Protein AF-A0A817LR38-F1 (afdb_monomer)

Mean predicted aligned error: 10.58 Å

Solvent-accessible surface area (backbone atoms only — not comparable to full-atom values): 4576 Å² total; per-residue (Å²): 137,84,82,80,77,79,88,65,68,49,74,47,79,40,84,42,69,50,73,70,40,48,52,49,52,51,53,58,59,68,67,65,49,95,43,58,44,80,46,79,45,54,90,62,93,53,84,80,76,44,89,71,74,74,87,71,81,85,54,89,85,76,70,82,86,128

Nearest PDB structures (foldseek):
  5uto-assembly2_B  TM=7.508E-01  e=1.056E+00  Staphylococcus aureus
  7scl-assembly2_B  TM=7.494E-01  e=1.711E+00  Staphylococcus aureus
  6zqe-assembly1_CJ  TM=4.347E-01  e=4.817E+00  Saccharomyces cerevisiae S288C

Sequence (66 aa):
MMTQASNEVTTVLIVGGGLGGLALAQLLLQASSPSLKVMLFERDVDEDVRDQGYYITLKPMSVEIS

Radius of gyration: 16.75 Å; Cα contacts (8 Å, |Δi|>4): 47; chains: 1; bounding box: 49×24×40 Å

Structure (mmCIF, N/CA/C/O backbone):
data_AF-A0A817LR38-F1
#
_entry.id   AF-A0A817LR38-F1
#
loop_
_atom_site.group_PDB
_atom_site.id
_atom_site.type_symbol
_atom_site.label_atom_id
_atom_site.label_alt_id
_atom_site.label_comp_id
_atom_site.label_asym_id
_atom_site.label_entity_id
_atom_site.label_seq_id
_atom_site.pdbx_PDB_ins_code
_atom_site.Cartn_x
_atom_site.Cartn_y
_atom_site.Cartn_z
_atom_site.occupancy
_atom_site.B_iso_or_equiv
_atom_site.auth_seq_id
_atom_site.auth_comp_id
_atom_site.auth_asym_id
_atom_site.auth_atom_id
_atom_site.pdbx_PDB_model_num
ATOM 1 N N . MET A 1 1 ? -32.418 0.720 29.710 1.00 43.59 1 MET A N 1
ATOM 2 C CA . MET A 1 1 ? -32.410 0.993 28.258 1.00 43.59 1 MET A CA 1
ATOM 3 C C . MET A 1 1 ? -30.978 0.762 27.795 1.00 43.59 1 MET A C 1
ATOM 5 O O . MET A 1 1 ? -30.114 1.526 28.194 1.00 43.59 1 MET A O 1
ATOM 9 N N . MET A 1 2 ? -30.688 -0.360 27.131 1.00 43.53 2 MET A N 1
ATOM 10 C CA . MET A 1 2 ? -29.348 -0.632 26.592 1.00 43.53 2 MET A CA 1
ATOM 11 C C . MET A 1 2 ? -29.279 -0.031 25.189 1.00 43.53 2 MET A C 1
ATOM 13 O O . MET A 1 2 ? -30.066 -0.403 24.324 1.00 43.53 2 MET A O 1
ATOM 17 N N . THR A 1 3 ? -28.381 0.924 24.979 1.00 54.28 3 THR A N 1
ATOM 18 C CA . THR A 1 3 ? -28.050 1.462 23.661 1.00 54.28 3 THR A CA 1
ATOM 19 C C . THR A 1 3 ? -27.224 0.423 22.904 1.00 54.28 3 THR A C 1
ATOM 21 O O . THR A 1 3 ? -26.091 0.130 23.278 1.00 54.28 3 THR A O 1
ATOM 24 N N . GLN A 1 4 ? -27.790 -0.167 21.848 1.00 55.72 4 GLN A N 1
ATOM 25 C CA . GLN A 1 4 ? -26.998 -0.899 20.860 1.00 55.72 4 GLN A CA 1
ATOM 26 C C . GLN A 1 4 ? -26.109 0.114 20.132 1.00 55.72 4 GLN A C 1
ATOM 28 O O . GLN A 1 4 ? -26.616 0.991 19.437 1.00 55.72 4 GLN A O 1
ATOM 33 N N . ALA A 1 5 ? -24.793 0.007 20.305 1.00 64.06 5 ALA A N 1
ATOM 34 C CA . ALA A 1 5 ? -23.854 0.666 19.411 1.00 64.06 5 ALA A CA 1
ATOM 35 C C . ALA A 1 5 ? -23.999 0.018 18.027 1.00 64.06 5 ALA A C 1
ATOM 37 O O . ALA A 1 5 ? -23.890 -1.203 17.894 1.00 64.06 5 ALA A O 1
ATOM 38 N N . SER A 1 6 ? -24.297 0.814 17.004 1.00 62.94 6 SER A N 1
ATOM 39 C CA . SER A 1 6 ? -24.256 0.360 15.619 1.00 62.94 6 SER A CA 1
ATOM 40 C C . SER A 1 6 ? -22.821 -0.052 15.289 1.00 62.94 6 SER A C 1
ATOM 42 O O . SER A 1 6 ? -21.918 0.784 15.308 1.00 62.94 6 SER A O 1
ATOM 44 N N . ASN A 1 7 ? -22.600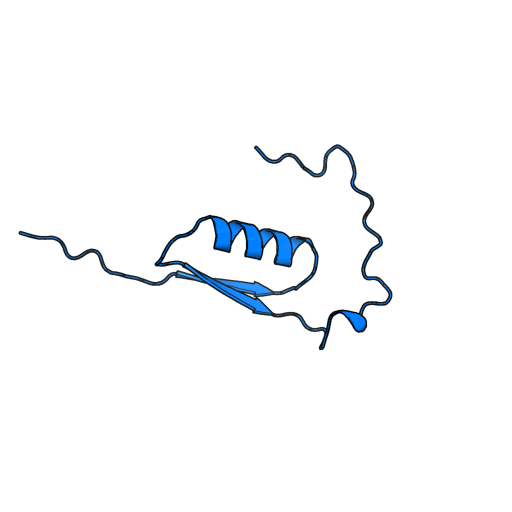 -1.335 14.996 1.00 69.69 7 ASN A N 1
ATOM 45 C CA . ASN A 1 7 ? -21.334 -1.830 14.447 1.00 69.69 7 ASN A CA 1
ATOM 46 C C . ASN A 1 7 ? -21.216 -1.391 12.979 1.00 69.69 7 ASN A C 1
ATOM 48 O O . ASN A 1 7 ? -21.291 -2.209 12.062 1.00 69.69 7 A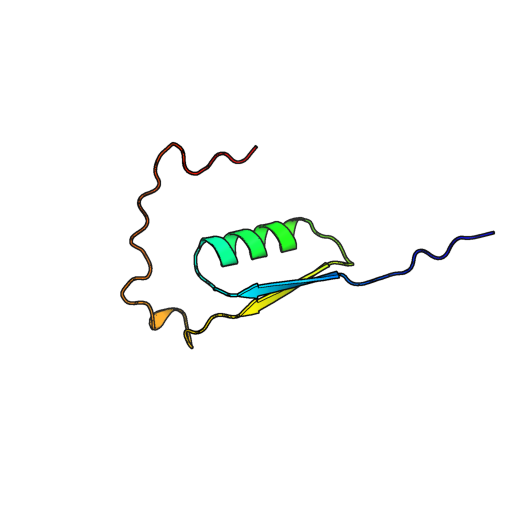SN A O 1
ATOM 52 N N . GLU A 1 8 ? -21.092 -0.086 12.744 1.00 81.50 8 GLU A N 1
ATOM 53 C CA . GLU A 1 8 ? -20.768 0.419 11.416 1.00 81.50 8 GLU A CA 1
ATOM 54 C C . GLU A 1 8 ? -19.295 0.153 11.129 1.00 81.50 8 GLU A C 1
ATOM 56 O O . GLU A 1 8 ? -18.410 0.555 11.882 1.00 81.50 8 GLU A O 1
ATOM 61 N N . VAL A 1 9 ? -19.046 -0.569 10.040 1.00 88.25 9 VAL A N 1
ATOM 62 C CA . VAL A 1 9 ? -17.699 -0.856 9.558 1.00 88.25 9 VAL A CA 1
ATOM 63 C C . VAL A 1 9 ? -17.274 0.274 8.628 1.00 88.25 9 VAL A C 1
ATOM 65 O O . VAL A 1 9 ? -17.807 0.418 7.527 1.00 88.25 9 VAL A O 1
ATOM 68 N N . THR A 1 10 ? -16.273 1.041 9.040 1.00 91.25 10 THR A N 1
ATOM 69 C CA . THR A 1 10 ? -15.629 2.051 8.200 1.00 91.25 10 THR A CA 1
ATOM 70 C C . THR A 1 10 ? -14.634 1.366 7.273 1.00 91.25 10 THR A C 1
ATOM 72 O O . THR A 1 10 ? -13.737 0.654 7.725 1.00 91.25 10 THR A O 1
ATOM 75 N N . THR A 1 11 ? -14.773 1.582 5.964 1.00 93.56 11 THR A N 1
ATOM 76 C CA . THR A 1 11 ? -13.834 1.055 4.964 1.00 93.56 11 THR A CA 1
ATOM 77 C C . THR A 1 11 ? -12.936 2.169 4.439 1.00 93.56 11 THR A C 1
ATOM 79 O O . THR A 1 11 ? -13.430 3.178 3.940 1.00 93.56 11 THR A O 1
ATOM 82 N N . VAL A 1 12 ? -11.621 1.968 4.513 1.00 94.25 12 VAL A N 1
ATOM 83 C CA . VAL A 1 12 ? -10.603 2.864 3.953 1.00 94.25 12 VAL A CA 1
ATOM 84 C C . VAL A 1 12 ? -10.026 2.229 2.694 1.00 94.25 12 VAL A C 1
ATOM 86 O O . VAL A 1 12 ? -9.498 1.117 2.738 1.00 94.25 12 VAL A O 1
ATOM 89 N N . LEU A 1 13 ? -10.127 2.947 1.576 1.00 96.75 13 LEU A N 1
ATOM 90 C CA . LEU A 1 13 ? -9.510 2.572 0.309 1.00 96.75 13 LEU A CA 1
ATOM 91 C C . LEU A 1 13 ? -8.220 3.372 0.121 1.00 96.75 13 LEU A C 1
ATOM 93 O O . LEU A 1 13 ? -8.243 4.602 0.120 1.00 96.75 13 LEU A O 1
ATOM 97 N N . ILE A 1 14 ? -7.109 2.668 -0.062 1.00 95.88 14 ILE A N 1
ATOM 98 C CA . ILE A 1 14 ? -5.792 3.234 -0.348 1.00 95.88 14 ILE A CA 1
ATOM 99 C C . ILE A 1 14 ? -5.480 2.951 -1.817 1.00 95.88 14 ILE A C 1
ATOM 101 O O . ILE A 1 14 ? -5.462 1.796 -2.238 1.00 95.88 14 ILE A O 1
ATOM 105 N N . VAL A 1 15 ? -5.244 4.003 -2.601 1.00 95.88 15 VAL A N 1
ATOM 106 C CA . VAL A 1 15 ? -4.866 3.900 -4.018 1.00 95.88 15 VAL A CA 1
ATOM 107 C C . VAL A 1 15 ? -3.385 4.250 -4.147 1.00 95.88 15 VAL A C 1
ATOM 109 O O . VAL A 1 15 ? -3.000 5.402 -3.956 1.00 95.88 15 VAL A O 1
ATOM 112 N N . GLY A 1 16 ? -2.568 3.244 -4.451 1.00 91.25 16 GLY A N 1
ATOM 113 C CA . GLY A 1 16 ? -1.108 3.299 -4.505 1.00 91.25 16 GLY A CA 1
ATOM 114 C C . GLY A 1 16 ? -0.459 2.427 -3.424 1.00 91.25 16 GLY A C 1
ATOM 115 O O . GLY A 1 16 ? -0.504 2.751 -2.241 1.00 91.25 16 GLY A O 1
ATOM 116 N N . GLY A 1 17 ? 0.205 1.354 -3.843 1.00 88.06 17 GLY A N 1
ATOM 117 C CA . GLY A 1 17 ? 1.017 0.427 -3.047 1.00 88.06 17 GLY A CA 1
ATOM 118 C C . GLY A 1 17 ? 2.505 0.789 -2.985 1.00 88.06 17 GLY A C 1
ATOM 119 O O . GLY A 1 17 ? 3.355 -0.078 -2.826 1.00 88.06 17 GLY A O 1
ATOM 120 N N . GLY A 1 18 ? 2.857 2.070 -3.133 1.00 86.25 18 GLY A N 1
ATOM 121 C CA . GLY A 1 18 ? 4.195 2.565 -2.777 1.00 86.25 18 GLY A CA 1
ATOM 122 C C . GLY A 1 18 ? 4.422 2.613 -1.261 1.00 86.25 18 GLY A C 1
ATOM 123 O O . GLY A 1 18 ? 3.510 2.345 -0.479 1.00 86.25 18 GLY A O 1
ATOM 124 N N . LEU A 1 19 ? 5.621 3.027 -0.830 1.00 86.31 19 LEU A N 1
ATOM 125 C CA . LEU A 1 19 ? 5.990 3.046 0.596 1.00 86.31 19 LEU A CA 1
ATOM 126 C C . LEU A 1 19 ? 4.981 3.784 1.484 1.00 86.31 19 LEU A C 1
ATOM 128 O O . LEU A 1 19 ? 4.6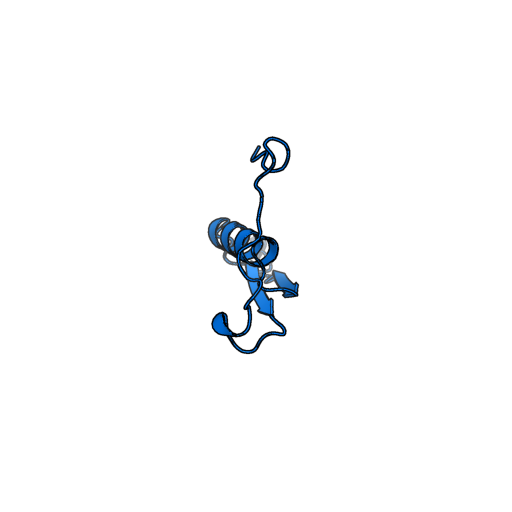40 3.283 2.547 1.00 86.31 19 LEU A O 1
ATOM 132 N N . GLY A 1 20 ? 4.481 4.945 1.052 1.00 88.06 20 GLY A N 1
ATOM 133 C CA . GLY A 1 20 ? 3.500 5.708 1.829 1.00 88.06 20 GLY A CA 1
ATOM 134 C C . GLY A 1 20 ? 2.166 4.974 2.002 1.00 88.06 20 GLY A C 1
ATOM 135 O O . GLY A 1 20 ? 1.606 4.969 3.095 1.00 88.06 20 GLY A O 1
ATOM 136 N N . GLY A 1 21 ? 1.681 4.312 0.949 1.00 92.06 21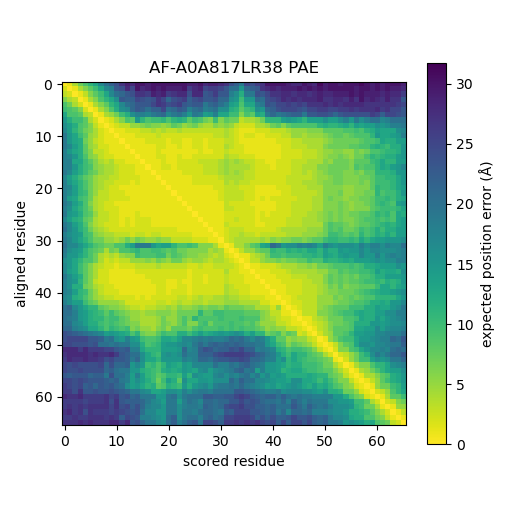 GLY A N 1
ATOM 137 C CA . GLY A 1 21 ? 0.431 3.552 0.995 1.00 92.06 21 GLY A CA 1
ATOM 138 C C . GLY A 1 21 ? 0.543 2.297 1.857 1.00 92.06 21 GLY A C 1
ATOM 139 O O . GLY A 1 21 ? -0.333 2.044 2.682 1.00 92.06 21 GLY A O 1
ATOM 140 N N . LEU A 1 22 ? 1.651 1.561 1.732 1.00 91.12 22 LEU A N 1
ATOM 141 C CA . LEU A 1 22 ? 1.934 0.391 2.569 1.00 91.12 22 LEU A CA 1
ATOM 142 C C . LEU A 1 22 ? 2.159 0.776 4.038 1.00 91.12 22 LEU A C 1
ATOM 144 O O . LEU A 1 22 ? 1.613 0.123 4.926 1.00 91.12 22 LEU A O 1
ATOM 148 N N . ALA A 1 23 ? 2.896 1.859 4.309 1.00 92.44 23 ALA A N 1
ATOM 149 C CA . ALA A 1 23 ? 3.098 2.363 5.667 1.00 92.44 23 ALA A CA 1
ATOM 150 C C . ALA A 1 23 ? 1.771 2.784 6.315 1.00 92.44 23 ALA A C 1
ATOM 152 O O . ALA A 1 23 ? 1.497 2.414 7.455 1.00 92.44 23 ALA A O 1
ATOM 153 N N . LEU A 1 24 ? 0.912 3.494 5.576 1.00 93.62 24 LEU A N 1
ATOM 154 C CA . LEU A 1 24 ? -0.420 3.856 6.055 1.00 93.62 24 LEU A CA 1
ATOM 155 C C . L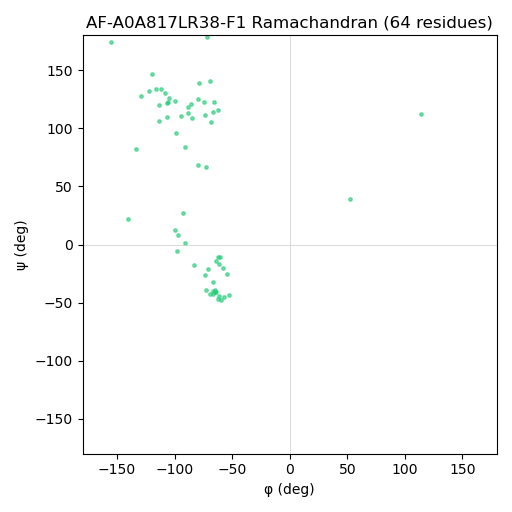EU A 1 24 ? -1.276 2.613 6.333 1.00 93.62 24 LEU A C 1
ATOM 157 O O . LEU A 1 24 ? -1.883 2.523 7.398 1.00 93.62 24 LEU A O 1
ATOM 161 N N . ALA A 1 25 ? -1.308 1.650 5.407 1.00 93.25 25 ALA A N 1
ATOM 162 C CA . ALA A 1 25 ? -2.057 0.409 5.585 1.00 93.25 25 ALA A CA 1
ATOM 163 C C . ALA A 1 25 ? -1.608 -0.339 6.850 1.00 93.25 25 ALA A C 1
ATOM 165 O O . ALA A 1 25 ? -2.448 -0.742 7.652 1.00 93.25 25 ALA A O 1
ATOM 166 N N . GLN A 1 26 ? -0.295 -0.452 7.067 1.00 93.12 26 GLN A N 1
ATOM 167 C CA . GLN A 1 26 ? 0.279 -1.086 8.252 1.00 93.12 26 GLN A CA 1
ATOM 168 C C . GLN A 1 26 ? -0.155 -0.384 9.546 1.00 93.12 26 GLN A C 1
ATOM 170 O O . GLN A 1 26 ? -0.592 -1.051 10.483 1.00 93.12 26 GLN A O 1
ATOM 175 N N . LEU A 1 27 ? -0.070 0.948 9.599 1.00 93.19 27 LEU A N 1
ATOM 176 C CA . LEU A 1 27 ? -0.458 1.721 10.783 1.00 93.19 27 LEU A CA 1
ATOM 177 C C . LEU A 1 27 ? -1.960 1.600 11.079 1.00 93.19 27 LEU A C 1
ATOM 179 O O . LEU A 1 27 ? -2.351 1.427 12.233 1.00 93.19 27 LEU A O 1
ATOM 183 N N . LEU A 1 28 ? -2.806 1.627 10.045 1.00 92.38 28 LEU A N 1
ATOM 184 C CA . LEU A 1 28 ? -4.253 1.445 10.192 1.00 92.38 28 LEU A CA 1
ATOM 185 C C . LEU A 1 28 ? -4.612 0.037 10.685 1.00 92.38 28 LEU A C 1
ATOM 187 O O . LEU A 1 28 ? -5.501 -0.107 11.523 1.00 92.38 28 LEU A O 1
ATOM 191 N N . LEU A 1 29 ? -3.909 -0.994 10.208 1.00 89.81 29 LEU A N 1
ATOM 192 C CA . LEU A 1 29 ? -4.085 -2.365 10.692 1.00 89.81 29 LEU A CA 1
ATOM 193 C C . LEU A 1 29 ? -3.623 -2.512 12.150 1.00 89.81 29 LEU A C 1
ATOM 195 O O . LEU A 1 29 ? -4.302 -3.162 12.943 1.00 89.81 29 LEU A O 1
ATOM 199 N N . GLN A 1 30 ? -2.514 -1.871 12.530 1.00 88.75 30 GLN A N 1
ATOM 200 C CA . GLN A 1 30 ? -2.006 -1.876 13.908 1.00 88.75 30 GLN A CA 1
ATOM 201 C C . GLN A 1 30 ? -2.918 -1.140 14.891 1.00 88.75 30 GLN A C 1
ATOM 203 O O . GLN A 1 30 ? -3.031 -1.568 16.041 1.00 88.75 30 GLN A O 1
ATOM 208 N N . ALA A 1 31 ? -3.622 -0.094 14.450 1.00 85.19 31 ALA A N 1
ATOM 209 C CA . ALA A 1 31 ? -4.611 0.611 15.268 1.00 85.19 31 ALA A CA 1
ATOM 210 C C . ALA A 1 31 ? -5.774 -0.294 15.744 1.00 85.19 31 ALA A C 1
ATOM 212 O O . ALA A 1 31 ? -6.526 0.104 16.631 1.00 85.19 31 ALA A O 1
ATOM 213 N N . SER A 1 32 ? -5.894 -1.519 15.204 1.00 65.81 32 SER A N 1
ATOM 214 C CA . SER A 1 32 ? -6.666 -2.643 15.761 1.00 65.81 32 SER A CA 1
ATOM 215 C C . SER A 1 32 ? -8.126 -2.321 16.111 1.00 65.81 32 SER A C 1
ATOM 217 O O . SER A 1 32 ? -8.654 -2.797 17.116 1.00 65.81 32 SER A O 1
ATOM 219 N N . SER A 1 33 ? -8.805 -1.523 15.281 1.00 81.19 33 SER A N 1
ATOM 220 C CA . SER A 1 33 ? -10.241 -1.284 15.438 1.00 81.19 33 SER A CA 1
ATOM 221 C C . SER A 1 33 ? -11.039 -2.385 14.726 1.00 81.19 33 SER A C 1
ATOM 223 O O . SER A 1 33 ? -10.917 -2.518 13.507 1.00 81.19 33 SER A O 1
ATOM 225 N N . PRO A 1 34 ? -11.893 -3.155 15.429 1.00 80.31 34 PRO A N 1
ATOM 226 C CA . PRO A 1 34 ? -12.705 -4.215 14.818 1.00 80.31 34 PRO A CA 1
ATOM 227 C C . PRO A 1 34 ? -13.722 -3.685 13.794 1.00 80.31 34 PRO A C 1
ATOM 229 O O . PRO A 1 34 ? -14.255 -4.452 12.996 1.00 80.31 34 PRO A O 1
ATOM 232 N N . SER A 1 35 ? -13.962 -2.373 13.794 1.00 88.75 35 SER A N 1
ATOM 233 C CA . SER A 1 35 ? -14.856 -1.682 12.867 1.00 88.75 35 SER A CA 1
ATOM 234 C C . SER A 1 35 ? -14.112 -0.993 11.716 1.00 88.75 35 SER A C 1
ATOM 236 O O . SER A 1 35 ? -14.708 -0.176 11.019 1.00 88.75 35 SER A O 1
ATOM 238 N N . LEU A 1 36 ? -12.822 -1.281 11.508 1.00 89.88 36 LEU A N 1
ATOM 239 C CA . LEU A 1 36 ? -12.021 -0.707 10.427 1.00 89.88 36 LEU A CA 1
ATOM 240 C C . LEU A 1 36 ? -11.613 -1.785 9.418 1.00 89.88 36 LEU A C 1
ATOM 242 O O . LEU A 1 36 ? -10.903 -2.734 9.744 1.00 89.88 36 LEU A O 1
ATOM 246 N N . LYS A 1 37 ? -12.022 -1.603 8.163 1.00 92.69 37 LYS A N 1
ATOM 247 C CA . LYS A 1 37 ? -11.587 -2.419 7.028 1.00 92.69 37 LYS A CA 1
ATOM 248 C C . LYS A 1 37 ? -10.649 -1.603 6.145 1.00 92.69 37 LYS A C 1
ATOM 250 O O . LYS A 1 37 ? -10.998 -0.501 5.736 1.00 92.69 37 LYS A O 1
ATOM 255 N N . VAL A 1 38 ? -9.491 -2.157 5.802 1.00 94.31 38 VAL A N 1
ATOM 256 C CA . VAL A 1 38 ? -8.522 -1.518 4.899 1.00 94.31 38 VAL A CA 1
ATOM 257 C C . VAL A 1 38 ? -8.459 -2.299 3.592 1.00 94.31 38 VAL A C 1
ATOM 259 O O . VAL A 1 38 ? -8.391 -3.528 3.597 1.00 94.31 38 VAL A O 1
ATOM 262 N N . MET A 1 39 ? -8.503 -1.589 2.469 1.00 95.38 39 MET A N 1
ATOM 263 C CA . MET A 1 39 ? -8.318 -2.143 1.129 1.00 95.38 39 MET A CA 1
ATOM 264 C C . MET A 1 39 ? -7.264 -1.313 0.403 1.00 95.38 39 MET A C 1
ATOM 266 O O . MET A 1 39 ? -7.389 -0.093 0.342 1.00 95.38 39 MET A O 1
ATOM 270 N N . LEU A 1 40 ? -6.240 -1.962 -0.146 1.00 93.81 40 LEU A N 1
ATOM 271 C CA . LEU A 1 40 ? -5.174 -1.309 -0.901 1.00 93.81 40 LEU A CA 1
ATOM 272 C C . LEU A 1 40 ? -5.204 -1.792 -2.349 1.00 93.81 40 LEU A C 1
ATOM 274 O O . LEU A 1 40 ? -5.312 -2.989 -2.604 1.00 93.81 40 LEU A O 1
ATOM 278 N N . PHE A 1 41 ? -5.101 -0.848 -3.277 1.00 94.44 41 PHE A N 1
ATOM 279 C CA . PHE A 1 41 ? -5.036 -1.102 -4.709 1.00 94.44 41 PHE A CA 1
ATOM 280 C C . PHE A 1 41 ? -3.755 -0.497 -5.269 1.00 94.44 41 PHE A C 1
ATOM 282 O O . PHE A 1 41 ? -3.455 0.669 -5.021 1.00 94.44 41 PHE A O 1
ATOM 289 N N . GLU A 1 42 ? -3.023 -1.275 -6.053 1.00 89.81 42 GLU A N 1
ATOM 290 C CA . GLU A 1 42 ? -1.867 -0.832 -6.827 1.00 89.81 42 GLU A CA 1
ATOM 291 C C . GLU A 1 42 ? -2.158 -1.081 -8.312 1.00 89.81 42 GLU A C 1
ATOM 293 O O . GLU A 1 42 ? -2.910 -1.992 -8.662 1.00 89.81 42 GLU A O 1
ATOM 298 N N . ARG A 1 43 ? -1.642 -0.205 -9.175 1.00 89.06 43 ARG A N 1
ATOM 299 C CA . ARG A 1 43 ? -1.761 -0.323 -10.630 1.00 89.06 43 ARG A CA 1
ATOM 300 C C . ARG A 1 43 ? -0.864 -1.437 -11.157 1.00 89.06 43 ARG A C 1
ATOM 302 O O . ARG A 1 43 ? -1.233 -2.108 -12.117 1.00 89.06 43 ARG A O 1
ATOM 309 N N . ASP A 1 44 ? 0.327 -1.549 -10.583 1.00 85.69 44 ASP A N 1
ATOM 310 C CA . ASP A 1 44 ? 1.316 -2.541 -10.980 1.00 85.69 44 ASP A CA 1
ATOM 311 C C . ASP A 1 44 ? 0.829 -3.949 -10.570 1.00 85.69 44 ASP A C 1
ATOM 313 O O . ASP A 1 44 ? 0.184 -4.118 -9.535 1.00 85.69 4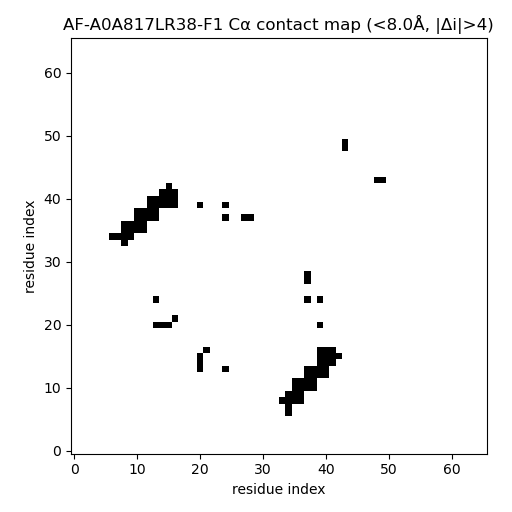4 ASP A O 1
ATOM 317 N N . VAL A 1 45 ? 1.066 -4.947 -11.428 1.00 83.75 45 VAL A N 1
ATOM 318 C CA . VAL A 1 45 ? 0.505 -6.308 -11.274 1.00 83.75 45 VAL A CA 1
ATOM 319 C C . VAL A 1 45 ? 1.177 -7.106 -10.153 1.00 83.75 45 VAL A C 1
ATOM 321 O O . VAL A 1 45 ? 0.548 -7.978 -9.555 1.00 83.75 45 VAL A O 1
ATOM 324 N N . ASP A 1 46 ? 2.428 -6.773 -9.852 1.00 80.25 46 ASP A N 1
ATOM 325 C CA . ASP A 1 46 ? 3.245 -7.341 -8.791 1.00 80.25 46 ASP A CA 1
ATOM 326 C C . ASP A 1 46 ? 4.330 -6.333 -8.367 1.00 80.25 46 ASP A C 1
ATOM 328 O O . ASP A 1 46 ? 4.461 -5.240 -8.932 1.00 80.25 46 ASP A O 1
ATOM 332 N N . GLU A 1 47 ? 5.076 -6.689 -7.324 1.00 73.19 47 GLU A N 1
ATOM 333 C CA . GLU A 1 47 ? 6.165 -5.879 -6.773 1.00 73.19 47 GLU A CA 1
ATOM 334 C C . GLU A 1 47 ? 7.405 -5.805 -7.680 1.00 73.19 47 GLU A C 1
ATOM 336 O O . GLU A 1 47 ? 8.159 -4.832 -7.589 1.00 73.19 47 GLU A O 1
ATOM 341 N N . ASP A 1 48 ? 7.573 -6.765 -8.595 1.00 74.00 48 ASP A N 1
ATOM 342 C CA . ASP A 1 48 ? 8.738 -6.907 -9.473 1.00 74.00 48 ASP A CA 1
ATOM 343 C C . ASP A 1 48 ? 8.652 -6.020 -10.727 1.00 74.00 48 ASP A C 1
ATOM 345 O O . ASP A 1 48 ? 9.674 -5.714 -11.341 1.00 74.00 48 ASP A O 1
ATOM 349 N N . VAL A 1 49 ? 7.463 -5.518 -11.094 1.00 70.62 49 VAL A N 1
ATOM 350 C CA . VAL A 1 49 ? 7.299 -4.546 -12.202 1.00 70.62 49 VAL A CA 1
ATOM 351 C C . VAL A 1 49 ? 8.060 -3.232 -11.952 1.00 70.62 49 VAL A C 1
ATOM 353 O O . VAL A 1 49 ? 8.299 -2.446 -12.87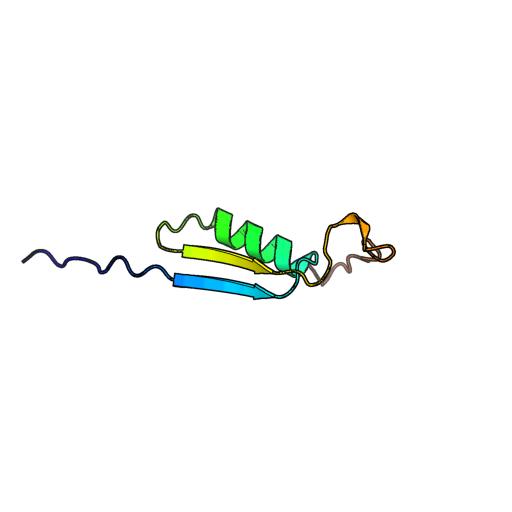5 1.00 70.62 49 VAL A O 1
ATOM 356 N N . ARG A 1 50 ? 8.462 -2.954 -10.707 1.00 65.31 50 ARG A N 1
ATOM 357 C CA . ARG A 1 50 ? 9.126 -1.701 -10.331 1.00 65.31 50 ARG A CA 1
ATOM 358 C C . ARG A 1 50 ? 10.649 -1.776 -10.424 1.00 65.31 50 ARG A C 1
ATOM 360 O O . ARG A 1 50 ? 11.330 -1.784 -9.403 1.00 65.31 50 ARG A O 1
ATOM 367 N N . ASP A 1 51 ? 11.195 -1.563 -11.620 1.00 57.84 51 ASP A N 1
ATOM 368 C CA . ASP A 1 51 ? 12.629 -1.238 -11.789 1.00 57.84 51 ASP A CA 1
ATOM 369 C C . ASP A 1 51 ? 13.055 0.036 -11.014 1.00 57.84 51 ASP A C 1
ATOM 371 O O . ASP A 1 51 ? 14.232 0.256 -10.737 1.00 57.84 51 ASP A O 1
ATOM 375 N N . GLN A 1 52 ? 12.100 0.903 -10.645 1.00 55.50 52 GLN A N 1
ATOM 376 C CA . GLN A 1 52 ? 12.338 2.166 -9.926 1.00 55.50 52 GLN A CA 1
ATOM 377 C C . GLN A 1 52 ? 12.130 2.072 -8.400 1.00 55.50 52 GLN A C 1
ATOM 379 O O . GLN A 1 52 ? 12.125 3.097 -7.714 1.00 55.50 52 GLN A O 1
ATOM 384 N N . GLY A 1 53 ? 11.932 0.864 -7.860 1.00 53.78 53 GLY A N 1
A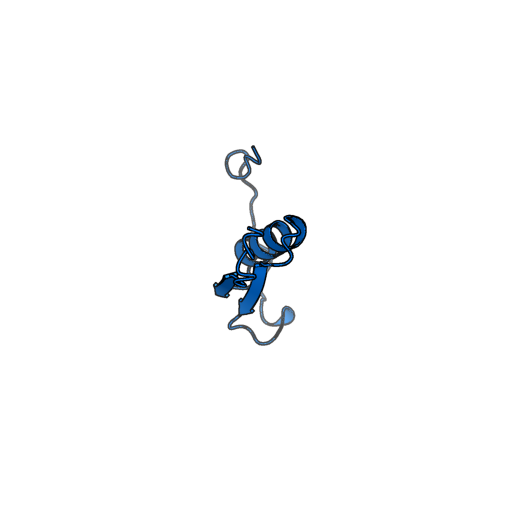TOM 385 C CA . GLY A 1 53 ? 11.312 0.619 -6.551 1.00 53.78 53 GLY A CA 1
ATOM 386 C C . GLY A 1 53 ? 12.001 1.165 -5.294 1.00 53.78 53 GLY A C 1
ATOM 387 O O . GLY A 1 53 ? 11.368 1.164 -4.241 1.00 53.78 53 GLY A O 1
ATOM 388 N N . TYR A 1 54 ? 13.240 1.669 -5.352 1.00 55.16 54 TYR A N 1
ATOM 389 C CA . TYR A 1 54 ? 13.995 1.991 -4.127 1.00 55.16 54 TYR A CA 1
ATOM 390 C C . TYR A 1 54 ? 14.828 3.281 -4.159 1.00 55.16 54 TYR A C 1
ATOM 392 O O . TYR A 1 54 ? 15.738 3.441 -3.347 1.00 55.16 54 TYR A O 1
ATOM 400 N N . TYR A 1 55 ? 14.522 4.252 -5.025 1.00 58.38 55 TYR A N 1
ATOM 401 C CA . TYR A 1 55 ? 15.163 5.575 -4.940 1.00 58.38 55 TYR A CA 1
ATOM 402 C C . TYR A 1 55 ? 14.521 6.437 -3.847 1.00 58.38 55 TYR A C 1
ATOM 404 O O . TYR A 1 55 ? 13.846 7.428 -4.124 1.00 58.38 55 TYR A O 1
ATOM 412 N N . ILE A 1 56 ? 14.716 6.054 -2.585 1.00 60.97 56 ILE A N 1
ATOM 413 C CA . ILE A 1 56 ? 14.246 6.831 -1.437 1.00 60.97 56 ILE A CA 1
ATOM 414 C C . ILE A 1 56 ? 15.446 7.350 -0.661 1.00 60.97 56 ILE A C 1
ATOM 416 O O . ILE A 1 56 ? 16.114 6.625 0.070 1.00 60.97 56 ILE A O 1
ATOM 420 N N . THR A 1 57 ? 15.689 8.650 -0.794 1.00 59.94 57 THR A N 1
ATOM 421 C CA . THR A 1 57 ? 16.550 9.385 0.130 1.00 59.94 57 THR A CA 1
ATOM 422 C C . THR A 1 57 ? 15.700 9.808 1.320 1.00 59.94 57 THR A C 1
ATOM 424 O O . THR A 1 57 ? 14.866 10.708 1.199 1.00 59.94 57 THR A O 1
ATOM 427 N N . LEU A 1 58 ? 15.916 9.187 2.479 1.00 57.56 58 LEU A N 1
ATOM 428 C CA . LEU A 1 58 ? 15.336 9.658 3.734 1.00 57.56 58 LEU A CA 1
ATOM 429 C C . LEU A 1 58 ? 16.001 10.990 4.103 1.00 57.56 58 LEU A C 1
ATOM 431 O O . LEU A 1 58 ? 17.165 11.028 4.501 1.00 57.56 58 LEU A O 1
ATOM 435 N N . LYS A 1 59 ? 15.283 12.104 3.933 1.00 61.28 59 LYS A N 1
ATOM 436 C CA . LYS A 1 59 ? 15.733 13.393 4.466 1.00 61.28 59 LYS A CA 1
ATOM 437 C C . LYS A 1 59 ? 15.422 13.437 5.969 1.00 61.28 59 LYS A C 1
ATOM 439 O O . LYS A 1 59 ? 14.321 13.043 6.349 1.00 61.28 59 LYS A O 1
ATOM 444 N N . PRO A 1 60 ? 16.322 13.963 6.821 1.00 54.47 60 PRO A N 1
ATOM 445 C CA . PRO A 1 60 ? 16.137 13.986 8.279 1.00 54.47 60 PRO A CA 1
ATOM 446 C C . PRO A 1 60 ? 14.827 14.634 8.760 1.00 54.47 60 PRO A C 1
ATOM 448 O O . PRO A 1 60 ? 14.338 14.303 9.827 1.00 54.47 60 PRO A O 1
ATOM 451 N N . MET A 1 61 ? 14.248 15.536 7.962 1.00 56.09 61 MET A N 1
ATOM 452 C CA . MET A 1 61 ? 13.008 16.270 8.262 1.00 56.09 61 MET A CA 1
ATOM 453 C C . MET A 1 61 ? 11.730 15.575 7.761 1.00 56.09 61 MET A C 1
ATOM 455 O O . MET A 1 61 ? 10.650 16.146 7.851 1.00 56.09 61 MET A O 1
ATOM 459 N N . SER A 1 62 ? 11.831 14.395 7.144 1.00 53.91 62 SER A N 1
ATOM 460 C CA . SER A 1 62 ? 10.687 13.739 6.491 1.00 53.91 62 SER A CA 1
ATOM 461 C C . SER A 1 62 ? 10.003 12.674 7.350 1.00 53.91 62 SER A C 1
ATOM 463 O O . SER A 1 62 ? 8.979 12.145 6.929 1.00 53.91 62 SER A O 1
ATOM 465 N N . VAL A 1 63 ? 10.543 12.359 8.530 1.00 52.25 63 VAL A N 1
ATOM 466 C CA . VAL A 1 63 ? 9.972 11.375 9.461 1.00 52.25 63 VAL A CA 1
ATOM 467 C C . VAL A 1 63 ? 9.966 11.971 10.869 1.00 52.25 63 VAL A C 1
ATOM 469 O O . VAL A 1 63 ? 10.864 11.714 11.664 1.00 52.25 63 VAL A O 1
ATOM 472 N N . GLU A 1 64 ? 8.955 12.781 11.179 1.00 52.62 64 GLU A N 1
ATOM 473 C CA . GLU A 1 64 ? 8.510 12.947 12.566 1.00 52.62 64 GLU A CA 1
ATOM 474 C C . GLU A 1 64 ? 7.357 11.972 12.791 1.00 52.62 64 GLU A C 1
ATOM 476 O O . GLU A 1 64 ? 6.279 12.117 12.216 1.00 52.62 64 GLU A O 1
ATOM 481 N N . ILE A 1 65 ? 7.611 10.944 13.598 1.00 53.53 65 ILE A N 1
ATOM 482 C CA . ILE A 1 65 ? 6.559 10.108 14.174 1.00 53.53 65 ILE A CA 1
ATOM 483 C C . ILE A 1 65 ? 6.355 10.656 15.584 1.00 53.53 65 ILE A C 1
ATOM 485 O O . ILE A 1 65 ? 7.152 10.365 16.476 1.00 53.53 65 ILE A O 1
ATOM 489 N N . SER A 1 66 ? 5.361 11.532 15.731 1.00 42.31 66 SER A N 1
ATOM 490 C CA . SER A 1 66 ? 4.894 12.074 17.013 1.00 42.31 66 SER A CA 1
ATOM 491 C C . SER A 1 66 ? 4.021 11.076 17.757 1.00 42.31 66 SER A C 1
ATOM 493 O O . SER A 1 66 ? 3.125 10.519 17.079 1.00 42.31 66 SER A O 1
#

Secondary structure (DSSP, 8-state):
---------EEEEEE--SHHHHHHHHHHHHT-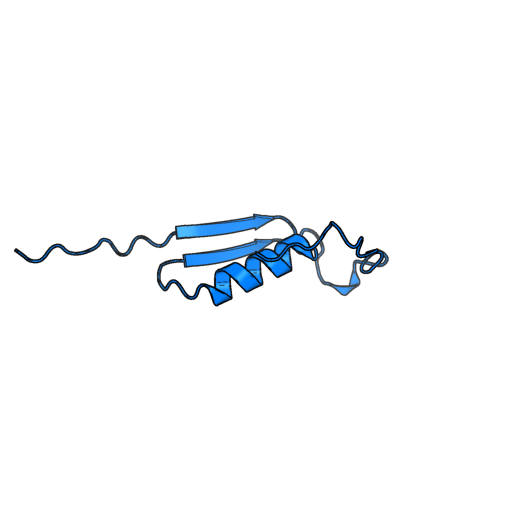-TTEEEEEE-SSSSGGG-TTTT-----TTS----

Foldseek 3Di:
DDDDDPLAADEDEAEAPAPVSVVVQVVQVVVPDPSYHYHYDYPDPDPVVPPPRDPDDDDPPPDDPD

pLDDT: mean 76.51, std 16.95, range [42.31, 96.75]